Protein AF-A0AAE2VCX4-F1 (afdb_monomer_lite)

Foldseek 3Di:
DPQFEFEAEQVQFTPDTAQPEDDDAFDKHKYKYQPPDDDDDQFGAHSHGGDNPDPPDDFDWDWPDWAQDPVRIIMTMIGGHD

Sequence (82 aa):
MPNDLITLSADGKLLSGQTLGDLEAGDTFSVILDGKQLVGGAEAATILGHGRTFLKHSLQLNLCQFEPQADGTCRLSYQVTS

Radius of gyration: 12.68 Å; chains: 1; bounding box: 33×31×26 Å

pLDDT: mean 80.31, std 14.19, range [40.19, 96.31]

Organism: NCBI:txid2800421

Structure (mmCIF, N/CA/C/O backbone):
data_AF-A0AAE2VCX4-F1
#
_entry.id   AF-A0AAE2VCX4-F1
#
loop_
_atom_site.group_PDB
_atom_site.id
_atom_site.type_symbol
_atom_site.label_atom_id
_atom_site.label_alt_id
_atom_site.label_comp_id
_atom_site.label_asym_id
_atom_site.label_entity_id
_atom_site.label_seq_id
_atom_site.pdbx_PDB_ins_code
_atom_site.Cartn_x
_atom_site.Cartn_y
_atom_site.Cartn_z
_atom_site.occupancy
_atom_site.B_iso_or_equiv
_atom_site.auth_seq_id
_atom_site.auth_comp_id
_atom_site.auth_asym_id
_atom_site.auth_atom_id
_atom_site.pdbx_PDB_model_num
ATOM 1 N N . MET A 1 1 ? -0.174 18.148 -2.805 1.00 40.19 1 MET A N 1
ATOM 2 C CA . MET A 1 1 ? -0.942 17.566 -3.924 1.00 40.19 1 MET A CA 1
ATOM 3 C C . MET A 1 1 ? -2.308 17.169 -3.384 1.00 40.19 1 MET A C 1
ATOM 5 O O . MET A 1 1 ? -2.350 16.794 -2.215 1.00 40.19 1 MET A O 1
ATOM 9 N N . PRO A 1 2 ? -3.418 17.334 -4.125 1.00 41.09 2 PRO A N 1
ATOM 10 C CA . PRO A 1 2 ? -4.706 16.817 -3.667 1.00 41.09 2 PRO A CA 1
ATOM 11 C C . PRO A 1 2 ? -4.542 15.316 -3.408 1.00 41.09 2 PRO A C 1
ATOM 13 O O . PRO A 1 2 ? -3.826 14.654 -4.146 1.00 41.09 2 PRO A O 1
ATOM 16 N N . ASN A 1 3 ? -5.103 14.833 -2.300 1.00 50.72 3 ASN A N 1
ATOM 17 C CA . ASN A 1 3 ? -4.942 13.468 -1.800 1.00 50.72 3 ASN A CA 1
ATOM 18 C C . ASN A 1 3 ? -5.345 12.437 -2.866 1.00 50.72 3 ASN A C 1
ATOM 20 O O . ASN A 1 3 ? -6.515 12.056 -2.933 1.00 50.72 3 ASN A O 1
ATOM 24 N N . ASP A 1 4 ? -4.395 11.989 -3.684 1.00 62.06 4 ASP A N 1
ATOM 25 C CA . ASP A 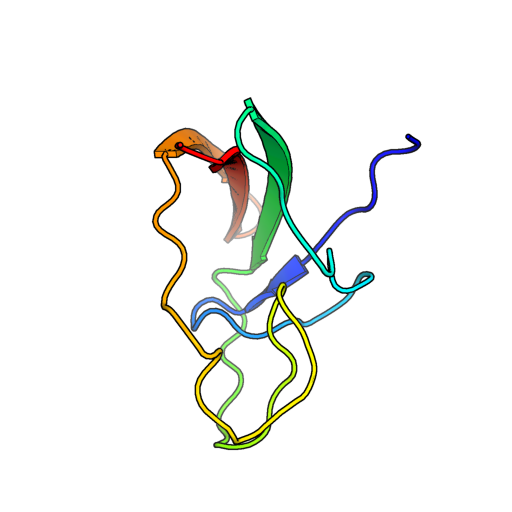1 4 ? -4.621 10.905 -4.630 1.00 62.06 4 ASP A CA 1
ATOM 26 C C . ASP A 1 4 ? -4.868 9.632 -3.822 1.00 62.06 4 ASP A C 1
ATOM 28 O O . ASP A 1 4 ? -3.975 9.050 -3.206 1.00 62.06 4 ASP A O 1
ATOM 32 N N . LEU A 1 5 ? -6.143 9.255 -3.737 1.00 78.06 5 LEU A N 1
ATOM 33 C CA . LEU A 1 5 ? -6.589 8.111 -2.961 1.00 78.06 5 LEU A CA 1
ATOM 34 C C . LEU A 1 5 ? -6.261 6.830 -3.730 1.00 78.06 5 LEU A C 1
ATOM 36 O O . LEU A 1 5 ? -7.001 6.411 -4.621 1.00 78.06 5 LEU A O 1
ATOM 40 N N . ILE A 1 6 ? -5.146 6.203 -3.375 1.00 89.62 6 ILE A N 1
ATOM 41 C CA . ILE A 1 6 ? -4.739 4.905 -3.913 1.00 89.62 6 ILE A CA 1
ATOM 42 C C . ILE A 1 6 ? -5.461 3.811 -3.137 1.00 89.62 6 ILE A C 1
ATOM 44 O O . ILE A 1 6 ? -5.386 3.769 -1.909 1.00 89.62 6 ILE A O 1
ATOM 48 N N . THR A 1 7 ? -6.150 2.918 -3.847 1.00 91.81 7 THR A N 1
ATOM 49 C CA . THR A 1 7 ? -6.832 1.771 -3.236 1.00 91.81 7 THR A CA 1
ATOM 50 C C . THR A 1 7 ? -6.217 0.469 -3.719 1.00 91.81 7 THR A C 1
ATOM 52 O O . THR A 1 7 ? -6.077 0.250 -4.924 1.00 91.81 7 THR A O 1
ATOM 55 N N . LEU A 1 8 ? -5.868 -0.398 -2.773 1.00 90.56 8 LEU A N 1
ATOM 56 C CA . LEU A 1 8 ? -5.273 -1.706 -3.007 1.00 90.56 8 LEU A CA 1
ATOM 57 C C . LEU A 1 8 ? -6.202 -2.820 -2.534 1.00 90.56 8 LEU A C 1
ATOM 59 O O . LEU A 1 8 ? -6.894 -2.663 -1.534 1.00 90.56 8 LEU A O 1
ATOM 63 N N . SER A 1 9 ? -6.184 -3.958 -3.217 1.00 90.81 9 SER A N 1
ATOM 64 C CA . SER A 1 9 ? -6.768 -5.201 -2.717 1.00 90.81 9 SER A CA 1
ATOM 65 C C . SER A 1 9 ? -5.947 -5.748 -1.549 1.00 90.81 9 SER A C 1
ATOM 67 O O . SER A 1 9 ? -4.767 -5.424 -1.404 1.00 90.81 9 SER A O 1
ATOM 69 N N . ALA A 1 10 ? -6.540 -6.632 -0.748 1.00 88.12 10 ALA A N 1
ATOM 70 C CA . ALA A 1 10 ? -5.894 -7.280 0.392 1.00 88.12 10 ALA A CA 1
ATOM 71 C C . ALA A 1 10 ? -4.596 -8.032 0.027 1.00 88.12 10 ALA A C 1
ATOM 73 O O . ALA A 1 10 ? -3.726 -8.201 0.877 1.00 88.12 10 ALA A O 1
ATOM 74 N N . ASP A 1 11 ? -4.440 -8.453 -1.232 1.00 86.00 11 ASP A N 1
ATOM 75 C CA . ASP A 1 11 ? -3.228 -9.080 -1.774 1.00 86.00 11 ASP A CA 1
ATOM 76 C C . ASP A 1 11 ? -2.281 -8.105 -2.507 1.00 86.00 11 ASP A C 1
ATOM 78 O O . ASP A 1 11 ? -1.354 -8.534 -3.193 1.00 86.00 11 ASP A O 1
ATOM 82 N N . GLY A 1 12 ? -2.486 -6.794 -2.345 1.00 83.69 12 GLY A N 1
ATOM 83 C CA . GLY A 1 12 ? -1.542 -5.742 -2.735 1.00 83.69 12 GLY A CA 1
ATOM 84 C C . GLY A 1 12 ? -1.656 -5.235 -4.176 1.00 83.69 12 GLY A C 1
ATOM 85 O O . GLY A 1 12 ? -0.729 -4.585 -4.661 1.00 83.69 12 GLY A O 1
ATOM 86 N N . LYS A 1 13 ? -2.760 -5.514 -4.878 1.00 85.69 13 LYS A N 1
ATOM 87 C CA . LYS A 1 13 ? -2.973 -5.084 -6.272 1.00 85.69 13 LYS A CA 1
ATOM 88 C C . LYS A 1 13 ? -3.765 -3.788 -6.339 1.00 85.69 13 LYS A C 1
ATOM 90 O O . LYS A 1 13 ? -4.669 -3.572 -5.542 1.00 85.69 13 LYS A O 1
ATOM 95 N N . LEU A 1 14 ? -3.453 -2.932 -7.307 1.00 87.75 14 LEU A N 1
ATOM 96 C CA . LEU A 1 14 ? -4.129 -1.649 -7.487 1.00 87.75 14 LEU A CA 1
ATOM 97 C C . LEU A 1 14 ? -5.569 -1.859 -7.981 1.00 87.75 14 LEU A C 1
ATOM 99 O O . LEU A 1 14 ? -5.784 -2.427 -9.051 1.00 87.75 14 LEU A O 1
ATOM 103 N N . LEU A 1 15 ? -6.542 -1.383 -7.202 1.00 86.75 15 LEU A N 1
ATOM 104 C CA . LEU A 1 15 ? -7.968 -1.386 -7.547 1.00 86.75 15 LEU A CA 1
ATOM 105 C C . LEU A 1 15 ? -8.388 -0.070 -8.206 1.00 86.75 15 LEU A C 1
ATOM 107 O O . LEU A 1 15 ? -9.154 -0.071 -9.168 1.00 86.75 15 LEU A O 1
ATOM 111 N N . SER A 1 16 ? -7.885 1.054 -7.694 1.00 86.69 16 SER A N 1
ATOM 112 C CA . SER A 1 16 ? -8.155 2.391 -8.227 1.00 86.69 16 SER A CA 1
ATOM 113 C C . SER A 1 16 ? -7.094 3.397 -7.786 1.00 86.69 16 SER A C 1
ATOM 115 O O . SER A 1 16 ? -6.443 3.214 -6.756 1.00 86.69 16 SER A O 1
ATOM 117 N N . GLY A 1 17 ? -6.981 4.494 -8.532 1.00 82.81 17 GLY A N 1
ATOM 118 C CA . GLY A 1 17 ? -5.992 5.548 -8.303 1.00 82.81 17 GLY A CA 1
ATOM 119 C C . GLY A 1 17 ? -4.904 5.550 -9.373 1.00 82.81 17 GLY A C 1
ATOM 120 O O . GLY A 1 17 ? -4.896 4.708 -10.272 1.00 82.81 17 GLY A O 1
ATOM 121 N N . GLN A 1 18 ? -4.008 6.530 -9.293 1.00 80.69 18 GLN A N 1
ATOM 122 C CA . GLN A 1 18 ? -2.841 6.601 -10.168 1.00 80.69 18 GLN A CA 1
ATOM 123 C C . GLN A 1 18 ? -1.667 5.850 -9.538 1.00 80.69 18 GLN A C 1
ATOM 125 O O . GLN A 1 18 ? -1.543 5.773 -8.316 1.00 80.69 18 GLN A O 1
ATOM 130 N N . THR A 1 19 ? -0.804 5.284 -10.379 1.00 80.19 19 THR A N 1
ATOM 131 C CA . THR A 1 19 ? 0.498 4.783 -9.933 1.00 80.19 19 THR A CA 1
ATOM 132 C C . THR A 1 19 ? 1.3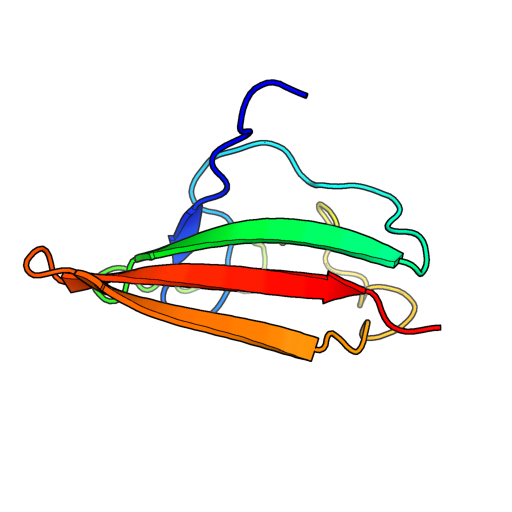51 5.958 -9.477 1.00 80.19 19 THR A C 1
ATOM 134 O O . THR A 1 19 ? 1.348 6.995 -10.138 1.00 80.19 19 THR A O 1
ATOM 137 N N . LEU A 1 20 ? 2.113 5.783 -8.402 1.00 79.62 20 LEU A N 1
ATOM 138 C CA . LEU A 1 20 ? 2.962 6.841 -7.850 1.00 79.62 20 LEU A CA 1
ATOM 139 C C . LEU A 1 20 ? 4.155 7.171 -8.758 1.00 79.62 20 LEU A C 1
ATOM 141 O O . LEU A 1 20 ? 4.660 8.285 -8.718 1.00 79.62 20 LEU A O 1
ATOM 145 N N . GLY A 1 21 ? 4.568 6.227 -9.609 1.00 76.25 21 GLY A N 1
ATOM 146 C CA . GLY A 1 21 ? 5.763 6.379 -10.434 1.00 76.25 21 GLY A CA 1
ATOM 147 C C . GLY A 1 21 ? 7.033 6.260 -9.593 1.00 76.25 21 GLY A C 1
ATOM 148 O O . GLY A 1 21 ? 7.114 5.394 -8.718 1.00 76.25 21 GLY A O 1
ATOM 149 N N . ASP A 1 22 ? 8.015 7.110 -9.884 1.00 77.81 22 ASP A N 1
ATOM 150 C CA . ASP A 1 22 ? 9.275 7.156 -9.148 1.00 77.81 22 ASP A CA 1
ATOM 151 C C . ASP A 1 22 ? 9.055 7.822 -7.782 1.00 77.81 22 ASP A C 1
ATOM 153 O O . ASP A 1 22 ? 8.585 8.954 -7.697 1.00 77.81 22 ASP A O 1
ATOM 157 N N . LEU A 1 23 ? 9.377 7.087 -6.718 1.00 78.94 23 LEU A N 1
ATOM 158 C CA . LEU A 1 23 ? 9.319 7.548 -5.334 1.00 78.94 23 LEU A CA 1
ATOM 159 C C . LEU A 1 23 ? 10.725 7.898 -4.847 1.00 78.94 23 LEU A C 1
ATOM 161 O O . LEU A 1 23 ? 11.648 7.092 -4.999 1.00 78.94 23 LEU A O 1
ATOM 165 N N . GLU A 1 24 ? 10.876 9.060 -4.220 1.00 83.19 24 GLU A N 1
ATOM 166 C CA . GLU A 1 24 ? 12.145 9.541 -3.679 1.00 83.19 24 GLU A CA 1
ATOM 167 C C . GLU A 1 24 ? 12.194 9.419 -2.152 1.00 83.19 24 GLU A C 1
ATOM 169 O O . GLU A 1 24 ? 11.178 9.398 -1.454 1.00 83.19 24 GLU A O 1
ATOM 174 N N . ALA A 1 25 ? 13.406 9.327 -1.602 1.00 83.62 25 ALA A N 1
ATOM 175 C CA . ALA A 1 25 ? 13.600 9.256 -0.159 1.00 83.62 25 ALA A CA 1
ATOM 176 C C . ALA A 1 25 ? 13.012 10.493 0.539 1.00 83.62 25 ALA A C 1
ATOM 178 O O . ALA A 1 25 ? 13.327 11.630 0.190 1.00 83.62 25 ALA A O 1
ATOM 179 N N . GLY A 1 26 ? 12.196 10.266 1.570 1.00 84.06 26 GLY A N 1
ATOM 180 C CA . GLY A 1 26 ? 11.474 11.322 2.281 1.00 84.06 26 GLY A CA 1
ATOM 181 C C . GLY A 1 26 ? 10.036 11.536 1.807 1.00 84.06 26 GLY A C 1
ATOM 182 O O . GLY A 1 26 ? 9.267 12.152 2.550 1.00 84.06 26 GLY A O 1
ATOM 183 N N . ASP A 1 27 ? 9.641 10.978 0.657 1.00 86.75 27 ASP A N 1
ATOM 184 C CA . ASP A 1 27 ? 8.252 11.018 0.205 1.00 86.75 27 ASP A CA 1
ATOM 185 C C . ASP A 1 27 ? 7.323 10.305 1.187 1.00 86.75 27 ASP A C 1
ATOM 187 O O . ASP A 1 27 ? 7.677 9.307 1.825 1.00 86.75 27 ASP A O 1
ATOM 191 N N . THR A 1 28 ? 6.096 10.817 1.285 1.00 87.88 28 THR A N 1
ATOM 192 C CA . THR A 1 28 ? 5.025 10.205 2.072 1.00 87.88 28 THR A CA 1
ATOM 193 C C . THR A 1 28 ? 3.771 10.063 1.234 1.00 87.88 28 THR A C 1
ATOM 195 O O . THR A 1 28 ? 3.424 10.949 0.452 1.00 87.88 28 THR A O 1
ATOM 198 N N . PHE A 1 29 ? 3.079 8.942 1.400 1.00 87.69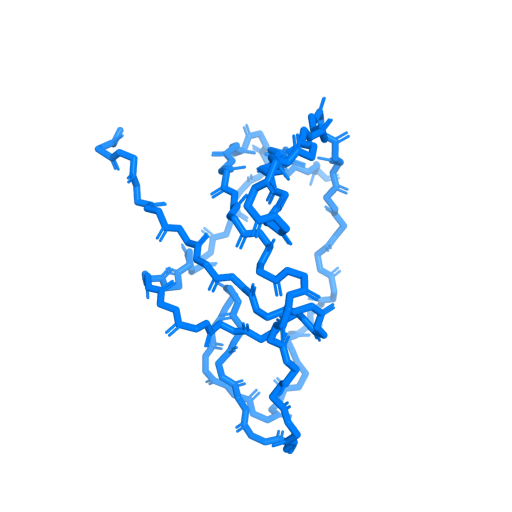 29 PHE A N 1
ATOM 199 C CA . PHE A 1 29 ? 1.822 8.692 0.708 1.00 87.69 29 PHE A CA 1
ATOM 200 C C . PHE A 1 29 ? 0.888 7.835 1.559 1.00 87.69 29 PHE A C 1
ATOM 202 O O . PHE A 1 29 ? 1.324 7.080 2.432 1.00 87.69 29 PHE A O 1
ATOM 209 N N . SER A 1 30 ? -0.411 7.951 1.291 1.00 90.12 30 SER A N 1
ATOM 210 C CA . SER A 1 30 ? -1.446 7.167 1.960 1.00 90.12 30 SER A CA 1
ATOM 211 C C . SER A 1 30 ? -2.128 6.225 0.981 1.00 90.12 30 SER A C 1
ATOM 213 O O . SER A 1 30 ? -2.372 6.578 -0.171 1.00 90.12 30 SER A O 1
ATOM 215 N N . VAL A 1 31 ? -2.483 5.037 1.460 1.00 90.94 31 VAL A N 1
ATOM 216 C CA . VAL A 1 31 ? -3.258 4.054 0.701 1.00 90.94 31 VAL A CA 1
ATOM 217 C C . VAL A 1 31 ? -4.433 3.551 1.532 1.00 90.94 31 VAL A C 1
ATOM 219 O O . VAL A 1 31 ? -4.378 3.504 2.764 1.00 90.94 31 VAL A O 1
ATOM 222 N N . ILE A 1 32 ? -5.497 3.155 0.846 1.00 94.12 32 ILE A N 1
ATOM 223 C CA . ILE A 1 32 ? -6.586 2.366 1.412 1.00 94.12 32 ILE A CA 1
ATOM 224 C C . ILE A 1 32 ? -6.380 0.918 0.985 1.00 94.12 32 ILE A C 1
ATOM 226 O O . ILE A 1 32 ? -6.376 0.613 -0.204 1.00 94.12 32 ILE A O 1
ATOM 230 N N . LEU A 1 33 ? -6.220 0.020 1.947 1.00 93.25 33 LEU A N 1
ATOM 231 C CA . LEU A 1 33 ? -6.241 -1.417 1.718 1.00 93.25 33 LEU A CA 1
ATOM 232 C C . LEU A 1 33 ? -7.674 -1.921 1.902 1.00 93.25 33 LEU A C 1
ATOM 234 O O . LEU A 1 33 ? -8.194 -1.920 3.019 1.00 93.25 33 LEU A O 1
ATOM 238 N N . ASP A 1 34 ? -8.319 -2.352 0.823 1.00 94.00 34 ASP A N 1
ATOM 239 C CA . ASP A 1 34 ? -9.619 -3.013 0.884 1.00 94.00 34 ASP A CA 1
ATOM 240 C C . ASP A 1 34 ? -9.436 -4.480 1.286 1.00 94.00 34 ASP A C 1
ATOM 242 O O . ASP A 1 34 ? -9.215 -5.366 0.455 1.00 94.00 34 ASP A O 1
ATOM 246 N N . GLY A 1 35 ? -9.546 -4.729 2.594 1.00 90.25 35 GLY A N 1
ATOM 247 C CA . GLY A 1 35 ? -9.407 -6.050 3.206 1.00 90.25 35 GLY A CA 1
ATOM 248 C C . GLY A 1 35 ? -10.460 -7.069 2.762 1.00 90.25 35 GLY A C 1
ATOM 249 O O . GLY A 1 35 ? -10.320 -8.254 3.060 1.00 90.25 35 GLY A O 1
ATOM 250 N N . LYS A 1 36 ? -11.511 -6.637 2.056 1.00 92.56 36 LYS A N 1
ATOM 251 C CA . LYS A 1 36 ? -12.592 -7.507 1.570 1.00 92.56 36 LYS A CA 1
ATOM 252 C C . LYS A 1 36 ? -12.379 -7.961 0.128 1.00 92.56 36 LYS A C 1
ATOM 254 O O . LYS A 1 36 ? -13.083 -8.862 -0.322 1.00 92.56 36 LYS A O 1
ATOM 259 N N . GLN A 1 37 ? -11.443 -7.348 -0.594 1.00 88.94 37 GLN A N 1
ATOM 260 C CA . GLN A 1 37 ? -11.186 -7.642 -1.998 1.00 88.94 37 GLN A CA 1
ATOM 261 C C . GLN A 1 37 ? -9.872 -8.398 -2.158 1.00 88.94 37 GLN A C 1
ATOM 263 O O . GLN A 1 37 ? -8.821 -7.947 -1.713 1.00 88.94 37 GLN A O 1
ATOM 268 N N . LE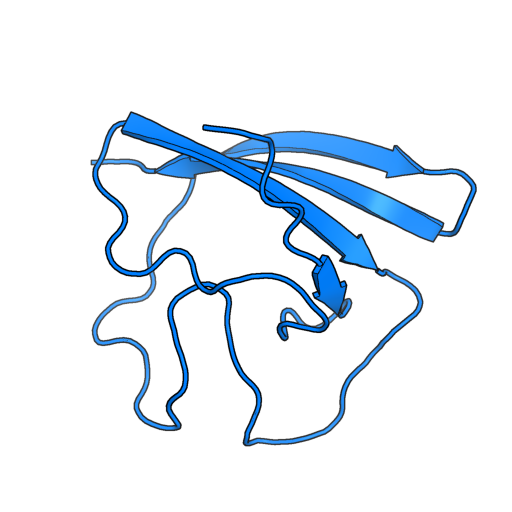U A 1 38 ? -9.925 -9.526 -2.859 1.00 85.19 38 LEU A N 1
ATOM 269 C CA . LEU A 1 38 ? -8.759 -10.273 -3.321 1.00 85.19 38 LEU A CA 1
ATOM 270 C C . LEU A 1 38 ? -8.847 -10.377 -4.837 1.00 85.19 38 LEU A C 1
ATOM 272 O O . LEU A 1 38 ? -9.871 -10.814 -5.366 1.00 85.19 38 LEU A O 1
ATOM 276 N N . VAL A 1 39 ? -7.784 -10.004 -5.544 1.00 80.62 39 VAL A N 1
ATOM 277 C CA . VAL A 1 39 ? -7.776 -10.067 -7.010 1.00 80.62 39 VAL A CA 1
ATOM 278 C C . VAL A 1 39 ? -6.880 -11.219 -7.446 1.00 80.62 39 VAL A C 1
ATOM 280 O O . VAL A 1 39 ? -5.663 -11.098 -7.492 1.00 80.62 39 VAL A O 1
ATOM 283 N N . GLY A 1 40 ? -7.459 -12.370 -7.786 1.00 63.72 40 GLY A N 1
ATOM 284 C CA . GLY A 1 40 ? -6.693 -13.481 -8.361 1.00 63.72 40 GLY A CA 1
ATOM 285 C C . GLY A 1 40 ? -6.102 -13.110 -9.729 1.00 63.72 40 GLY A C 1
ATOM 286 O O . GLY A 1 40 ? -6.807 -12.573 -10.576 1.00 63.72 40 GLY A O 1
ATOM 287 N N . GLY A 1 41 ?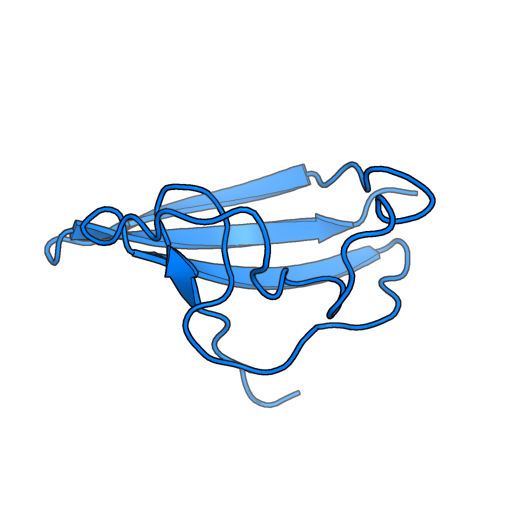 -4.817 -13.398 -9.965 1.00 67.19 41 GLY A N 1
ATOM 288 C CA . GLY A 1 41 ? -4.178 -13.178 -11.271 1.00 67.19 41 GLY A CA 1
ATOM 289 C C . GLY A 1 41 ? -2.706 -12.775 -11.194 1.00 67.19 41 GLY A C 1
ATOM 290 O O . GLY A 1 41 ? -2.262 -12.183 -10.212 1.00 67.19 41 GLY A O 1
ATOM 291 N N . ALA A 1 42 ? -1.952 -13.115 -12.244 1.00 62.28 42 ALA A N 1
ATOM 292 C CA . ALA A 1 42 ? -0.529 -12.788 -12.383 1.00 62.28 42 ALA A CA 1
ATOM 293 C C . ALA A 1 42 ? -0.278 -11.427 -13.062 1.00 62.28 42 ALA A C 1
ATOM 295 O O . ALA A 1 42 ? 0.831 -10.908 -12.989 1.00 62.28 42 ALA A O 1
ATOM 296 N N . GLU A 1 43 ? -1.283 -10.858 -13.734 1.00 69.56 43 GLU A N 1
ATOM 297 C CA . GLU A 1 43 ? -1.210 -9.521 -14.328 1.00 69.56 43 GLU A CA 1
ATOM 298 C C . GLU A 1 43 ? -2.154 -8.585 -13.589 1.00 69.56 43 GLU A C 1
ATOM 300 O O . GLU A 1 43 ? -3.368 -8.633 -13.767 1.00 69.56 43 GLU A O 1
ATOM 305 N N . ALA A 1 44 ? -1.582 -7.743 -12.738 1.00 70.19 44 ALA A N 1
ATOM 306 C CA . ALA A 1 44 ? -2.292 -6.654 -12.099 1.00 70.19 44 ALA A CA 1
ATOM 307 C C . ALA A 1 44 ? -1.344 -5.471 -11.927 1.00 70.19 44 ALA A C 1
ATOM 309 O O . ALA A 1 44 ? -0.138 -5.644 -11.741 1.00 70.19 44 ALA A O 1
ATOM 310 N N . ALA A 1 45 ? -1.899 -4.267 -12.009 1.00 76.94 45 ALA A N 1
ATOM 311 C CA . ALA A 1 45 ? -1.163 -3.055 -11.704 1.00 76.94 45 ALA A CA 1
ATOM 312 C C . ALA A 1 45 ? -0.754 -3.048 -10.224 1.00 76.94 45 ALA A C 1
ATOM 314 O O . ALA A 1 45 ? -1.506 -3.500 -9.356 1.00 76.94 45 ALA A O 1
ATOM 315 N N . THR A 1 46 ? 0.429 -2.519 -9.939 1.00 78.12 46 THR A N 1
ATOM 316 C CA . THR A 1 46 ? 0.892 -2.237 -8.574 1.00 78.12 46 THR A CA 1
ATOM 317 C C . THR A 1 46 ? 0.941 -0.728 -8.370 1.00 78.12 46 THR A C 1
ATOM 319 O O . THR A 1 46 ? 0.843 0.027 -9.336 1.00 78.12 46 THR A O 1
ATOM 322 N N . ILE A 1 47 ? 1.159 -0.268 -7.136 1.00 80.56 47 ILE A N 1
ATOM 323 C CA . ILE A 1 47 ? 1.330 1.172 -6.869 1.00 80.56 47 ILE A CA 1
ATOM 324 C C . ILE A 1 47 ? 2.516 1.783 -7.632 1.00 80.56 47 ILE A C 1
ATOM 326 O O . ILE A 1 47 ? 2.509 2.978 -7.907 1.00 80.56 47 ILE A O 1
ATOM 330 N N . LEU A 1 48 ? 3.515 0.966 -7.983 1.00 76.12 48 LEU A N 1
ATOM 331 C CA . LEU A 1 48 ? 4.762 1.398 -8.617 1.00 76.12 48 LEU A CA 1
ATOM 332 C C . LEU A 1 48 ? 4.735 1.259 -10.148 1.00 76.12 48 LEU A C 1
ATOM 334 O O . LEU A 1 48 ? 5.699 1.631 -10.808 1.00 76.12 48 LEU A O 1
ATOM 338 N N . GLY A 1 49 ? 3.658 0.724 -10.737 1.00 73.00 49 GLY A N 1
ATOM 339 C CA . GLY A 1 49 ? 3.533 0.638 -12.192 1.00 73.00 49 GLY A CA 1
ATOM 340 C C . GLY A 1 49 ? 2.780 -0.581 -12.721 1.00 73.00 49 GLY A C 1
ATOM 341 O O . GLY A 1 49 ? 2.274 -1.430 -11.978 1.00 73.00 49 GLY A O 1
ATOM 342 N N . HIS A 1 50 ? 2.752 -0.663 -14.052 1.00 66.69 50 HIS A N 1
ATOM 343 C CA . HIS A 1 50 ? 2.143 -1.735 -14.835 1.00 66.69 50 HIS A CA 1
ATOM 344 C C . HIS A 1 50 ? 3.244 -2.607 -15.460 1.00 66.69 50 HIS A C 1
ATOM 346 O O . HIS A 1 50 ? 3.913 -2.176 -16.396 1.00 66.69 50 HIS A O 1
ATOM 352 N N . GLY A 1 51 ? 3.461 -3.832 -14.970 1.00 58.28 51 GLY A N 1
ATOM 353 C CA . GLY A 1 51 ? 4.437 -4.730 -15.594 1.00 58.28 51 GLY A CA 1
ATOM 354 C C . GLY A 1 51 ? 4.597 -6.085 -14.907 1.00 58.28 51 GLY A C 1
ATOM 355 O O . GLY A 1 51 ? 4.600 -6.177 -13.686 1.00 58.28 51 GLY A O 1
ATOM 356 N N . ARG A 1 52 ? 4.761 -7.143 -15.716 1.00 51.03 52 ARG A N 1
ATOM 357 C CA . ARG A 1 52 ? 5.154 -8.504 -15.287 1.00 51.03 52 ARG A CA 1
ATOM 358 C C . ARG A 1 52 ? 6.633 -8.619 -14.915 1.00 51.03 52 ARG A C 1
ATOM 360 O O . ARG A 1 52 ? 7.041 -9.576 -14.263 1.00 51.03 52 ARG A O 1
ATOM 367 N N . THR A 1 53 ? 7.455 -7.685 -15.385 1.00 49.12 53 THR A N 1
ATOM 368 C CA . THR A 1 53 ? 8.839 -7.551 -14.945 1.00 49.12 53 THR A CA 1
ATOM 369 C C . THR A 1 53 ? 8.802 -7.084 -13.507 1.00 49.12 53 THR A C 1
ATOM 371 O O . THR A 1 53 ? 8.327 -5.979 -13.254 1.00 49.12 53 THR A O 1
ATOM 374 N N . PHE A 1 54 ? 9.280 -7.931 -12.591 1.00 51.09 54 PHE A N 1
ATOM 375 C CA . PHE A 1 54 ? 9.642 -7.534 -11.236 1.00 51.09 54 PHE A CA 1
ATOM 376 C C . PHE A 1 54 ? 10.164 -6.098 -11.269 1.00 51.09 54 PHE A C 1
ATOM 378 O O . PHE A 1 54 ? 11.095 -5.801 -12.027 1.00 51.09 54 PHE A O 1
ATOM 385 N N . LEU A 1 55 ? 9.514 -5.206 -10.516 1.00 54.12 55 LEU A N 1
ATOM 386 C CA . LEU A 1 55 ? 10.031 -3.865 -10.269 1.00 54.12 55 LEU A CA 1
ATOM 387 C C . LEU A 1 55 ? 11.514 -4.039 -9.945 1.00 54.12 55 LEU A C 1
ATOM 389 O O . LEU A 1 55 ? 11.848 -4.912 -9.141 1.00 54.12 55 LEU A O 1
ATOM 393 N N . LYS A 1 56 ? 12.393 -3.310 -10.650 1.00 51.22 56 LYS A N 1
ATOM 394 C CA . LYS A 1 56 ? 13.845 -3.581 -10.677 1.00 51.22 56 LYS A CA 1
ATOM 395 C C . LYS A 1 56 ? 14.435 -3.797 -9.281 1.00 51.22 56 LYS A C 1
ATOM 397 O O . LYS A 1 56 ? 15.400 -4.542 -9.150 1.00 51.22 56 LYS A O 1
ATOM 402 N N . HIS A 1 57 ? 13.814 -3.200 -8.264 1.00 56.12 57 HIS A N 1
ATOM 403 C CA . HIS A 1 57 ? 14.074 -3.431 -6.856 1.00 56.12 57 HIS A CA 1
ATOM 404 C C . HIS A 1 57 ? 12.748 -3.426 -6.074 1.00 56.12 57 HIS A C 1
ATOM 406 O O . HIS A 1 57 ? 11.849 -2.641 -6.379 1.00 56.12 57 HIS A O 1
ATOM 412 N N . SER A 1 58 ? 12.621 -4.286 -5.058 1.00 66.00 58 SER A N 1
ATOM 413 C CA . SER A 1 58 ? 11.593 -4.109 -4.026 1.00 66.00 58 SER A CA 1
ATOM 414 C C . SER A 1 58 ? 11.932 -2.847 -3.235 1.00 66.00 58 SER A C 1
ATOM 416 O O . SER A 1 58 ? 13.008 -2.780 -2.643 1.00 66.00 58 SER A O 1
ATOM 418 N N . LEU A 1 59 ? 11.042 -1.854 -3.224 1.00 72.69 59 LEU A N 1
ATOM 419 C CA . LEU A 1 59 ? 11.209 -0.667 -2.389 1.00 72.69 59 LEU A CA 1
ATOM 420 C C . LEU A 1 59 ? 10.873 -1.028 -0.939 1.00 72.69 59 LEU A C 1
ATOM 422 O O . LEU A 1 59 ? 9.800 -1.569 -0.664 1.00 72.69 59 LEU A O 1
ATOM 426 N N . GLN A 1 60 ? 11.791 -0.748 -0.017 1.00 77.94 60 GLN A N 1
ATOM 427 C CA . GLN A 1 60 ? 11.495 -0.819 1.409 1.00 77.94 60 GLN A CA 1
ATOM 428 C C . GLN A 1 60 ? 10.894 0.511 1.852 1.00 77.94 60 GLN A C 1
ATOM 430 O O . GLN A 1 60 ? 11.393 1.579 1.509 1.00 77.94 60 GLN A O 1
ATOM 435 N N . LEU A 1 61 ? 9.786 0.427 2.580 1.00 84.81 61 LEU A N 1
ATOM 436 C CA . LEU A 1 61 ? 9.028 1.571 3.063 1.00 84.81 61 LEU A CA 1
ATOM 437 C C . LEU A 1 61 ? 8.787 1.404 4.556 1.00 84.81 61 LEU A C 1
ATOM 439 O O . LEU A 1 61 ? 8.496 0.299 5.021 1.00 84.81 61 LEU A O 1
ATOM 443 N N . ASN A 1 62 ? 8.821 2.511 5.289 1.00 91.19 62 ASN A N 1
ATOM 444 C CA . ASN A 1 62 ? 8.369 2.529 6.670 1.00 91.19 62 ASN A CA 1
ATOM 445 C C . ASN A 1 62 ? 6.858 2.740 6.700 1.00 91.19 62 ASN A C 1
ATOM 447 O O . ASN A 1 62 ? 6.352 3.729 6.175 1.00 91.19 62 ASN A O 1
ATOM 451 N N . LEU A 1 63 ? 6.133 1.821 7.336 1.00 91.75 63 LEU A N 1
ATOM 452 C CA . LEU A 1 63 ? 4.730 2.035 7.675 1.00 91.75 63 LEU A CA 1
ATOM 453 C C . LEU A 1 63 ? 4.660 2.976 8.881 1.00 91.75 63 LEU A C 1
ATOM 455 O O . LEU A 1 63 ? 5.047 2.605 9.988 1.00 91.75 63 LEU A O 1
ATOM 459 N N . CYS A 1 64 ? 4.165 4.188 8.667 1.00 93.19 64 CYS A N 1
ATOM 460 C CA . CYS A 1 64 ? 4.073 5.219 9.698 1.00 93.19 64 CYS A CA 1
ATOM 461 C C . CYS A 1 64 ? 2.730 5.192 10.434 1.00 93.19 64 CYS A C 1
ATOM 463 O O . CYS A 1 64 ? 2.654 5.611 11.586 1.00 93.19 64 CYS A O 1
ATOM 465 N N . GLN A 1 65 ? 1.668 4.725 9.774 1.00 94.56 65 GLN A N 1
ATOM 466 C CA . GLN A 1 65 ? 0.312 4.741 10.321 1.00 94.56 65 GLN A CA 1
ATOM 467 C C . GLN A 1 65 ? -0.500 3.558 9.804 1.00 94.56 65 GLN A C 1
ATOM 469 O O . GLN A 1 65 ? -0.437 3.238 8.618 1.00 94.56 65 GLN A O 1
ATOM 474 N N . PHE A 1 66 ? -1.283 2.950 10.694 1.00 94.88 66 PHE A N 1
ATOM 475 C CA . PHE A 1 66 ? -2.183 1.837 10.407 1.00 94.88 66 PHE A CA 1
ATOM 476 C C . PHE A 1 66 ? -3.511 2.060 11.133 1.00 94.88 66 PHE A C 1
ATOM 478 O O . PHE A 1 66 ? -3.552 2.071 12.363 1.00 94.88 66 PHE A O 1
ATOM 485 N N . GLU A 1 67 ? -4.594 2.233 10.379 1.00 96.31 67 GLU A N 1
ATOM 486 C CA . GLU A 1 67 ? -5.919 2.553 10.916 1.00 96.31 67 GLU A CA 1
ATOM 487 C C . GLU A 1 67 ? -7.004 1.675 10.281 1.00 96.31 67 GLU A C 1
ATOM 489 O O . GLU A 1 67 ? -7.460 1.951 9.165 1.00 96.31 67 GLU A O 1
ATOM 494 N N . PRO A 1 68 ? -7.446 0.609 10.967 1.00 95.44 68 PRO A N 1
ATOM 495 C CA . PRO A 1 68 ? -8.612 -0.164 10.560 1.00 95.44 68 PRO A CA 1
ATOM 496 C C . PRO A 1 68 ? -9.875 0.696 10.539 1.00 95.44 68 PRO A C 1
ATOM 498 O O . PRO A 1 68 ? -10.107 1.505 11.437 1.00 95.44 68 PRO A O 1
ATOM 501 N N . GLN A 1 69 ? -10.719 0.477 9.540 1.00 94.94 69 GLN A N 1
ATOM 502 C CA . GLN A 1 69 ? -12.014 1.129 9.395 1.00 94.94 69 GLN A CA 1
ATOM 503 C C . GLN A 1 69 ? -13.131 0.115 9.680 1.00 94.94 69 GLN A C 1
ATOM 505 O O . GLN A 1 69 ? -12.995 -1.084 9.428 1.00 94.94 69 GLN A O 1
ATOM 510 N N . ALA A 1 70 ? -14.273 0.595 10.179 1.00 94.81 70 ALA A N 1
ATOM 511 C CA . ALA A 1 70 ? -15.430 -0.260 10.468 1.00 94.81 70 ALA A CA 1
ATOM 512 C C . ALA A 1 70 ? -16.034 -0.906 9.206 1.00 94.81 70 ALA A C 1
ATOM 514 O O . ALA A 1 70 ? -16.728 -1.915 9.296 1.00 94.81 70 ALA A O 1
ATOM 515 N N . ASP A 1 71 ? -15.761 -0.337 8.030 1.00 93.56 71 ASP A N 1
ATOM 516 C CA . ASP A 1 71 ? -16.219 -0.863 6.749 1.00 93.56 71 ASP A CA 1
ATOM 517 C C . ASP A 1 71 ? -15.375 -2.043 6.239 1.00 93.56 71 ASP A C 1
ATOM 519 O O . ASP A 1 71 ? -15.711 -2.602 5.200 1.00 93.56 71 ASP A O 1
ATOM 523 N N . GLY A 1 72 ? -14.317 -2.453 6.946 1.00 91.00 72 GLY A N 1
ATOM 524 C CA . GLY A 1 72 ? -13.429 -3.547 6.543 1.00 91.00 72 GLY A CA 1
ATOM 525 C C . GLY A 1 72 ? -12.265 -3.122 5.643 1.00 91.00 72 GLY A C 1
ATOM 526 O O . GLY A 1 72 ? -11.534 -3.985 5.156 1.00 91.00 72 GLY A O 1
ATOM 527 N N . THR A 1 73 ? -12.078 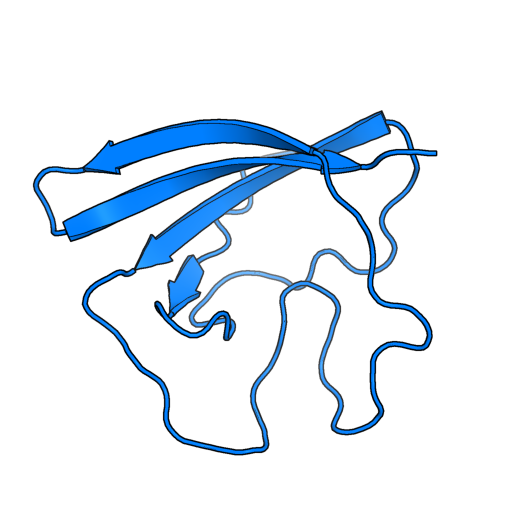-1.821 5.416 1.00 94.88 73 THR A N 1
ATOM 528 C CA . THR A 1 73 ? -10.853 -1.270 4.823 1.00 94.88 73 THR A CA 1
ATOM 529 C C . THR A 1 73 ? -9.832 -0.898 5.905 1.00 94.88 73 THR A C 1
ATOM 531 O O . THR A 1 73 ? -10.130 -0.877 7.102 1.00 94.88 73 THR A O 1
ATOM 534 N N . CYS A 1 74 ? -8.598 -0.609 5.502 1.00 95.31 74 CYS A N 1
ATOM 535 C CA . CYS A 1 74 ? -7.564 -0.072 6.378 1.00 95.31 74 CYS A CA 1
ATOM 536 C C . CYS A 1 74 ? -6.869 1.111 5.705 1.00 95.31 74 CYS A C 1
ATOM 538 O O . CYS A 1 74 ? -6.453 1.014 4.552 1.00 95.31 74 CYS A O 1
ATOM 540 N N . ARG A 1 75 ? -6.726 2.225 6.425 1.00 94.44 75 ARG A N 1
ATOM 541 C CA . ARG A 1 75 ? -5.925 3.368 5.987 1.00 94.44 75 ARG A CA 1
ATOM 542 C C . ARG A 1 75 ? -4.490 3.182 6.460 1.00 94.44 75 ARG A C 1
ATOM 544 O O . ARG A 1 75 ? -4.236 2.981 7.647 1.00 94.44 75 ARG A O 1
ATOM 551 N N . LEU A 1 76 ? -3.563 3.266 5.519 1.00 92.94 76 LEU A N 1
ATOM 552 C CA . LEU A 1 76 ? -2.134 3.092 5.736 1.00 92.94 76 LEU A CA 1
ATOM 553 C C . LEU A 1 76 ? -1.414 4.352 5.261 1.00 92.94 76 LEU A C 1
ATOM 555 O O . LEU A 1 76 ? -1.780 4.906 4.223 1.00 92.94 76 LEU A O 1
ATOM 559 N N . SER A 1 77 ? -0.378 4.777 5.979 1.00 91.88 77 SER A N 1
ATOM 560 C CA . SER A 1 77 ? 0.525 5.844 5.528 1.00 91.88 77 SER A CA 1
ATOM 561 C C . SER A 1 77 ? 1.958 5.341 5.556 1.00 91.88 77 SER A C 1
ATOM 563 O O . SER A 1 77 ? 2.396 4.781 6.563 1.00 91.88 77 SER A O 1
ATOM 565 N N . TYR A 1 78 ? 2.681 5.555 4.462 1.00 90.38 78 TYR A N 1
ATOM 566 C CA . TYR A 1 78 ? 4.058 5.115 4.283 1.00 90.38 78 TYR A CA 1
ATOM 567 C C . TYR A 1 78 ? 5.001 6.302 4.122 1.00 90.38 78 TYR A C 1
ATOM 569 O O . TYR A 1 78 ? 4.611 7.340 3.584 1.00 90.38 78 TYR A O 1
ATOM 577 N N . GLN A 1 79 ? 6.249 6.107 4.542 1.00 90.19 79 GLN A N 1
ATOM 578 C CA . GLN A 1 79 ? 7.373 6.984 4.241 1.00 90.19 79 GLN A CA 1
ATOM 579 C C . GLN A 1 79 ? 8.457 6.204 3.498 1.00 90.19 79 GLN A C 1
ATOM 581 O O . GLN A 1 79 ? 8.846 5.105 3.910 1.00 90.19 79 GLN A O 1
ATOM 586 N N . VAL A 1 80 ? 8.954 6.788 2.412 1.00 86.19 80 VAL A N 1
ATOM 587 C CA . VAL A 1 80 ? 10.054 6.234 1.623 1.00 86.19 80 VAL A CA 1
ATOM 588 C C . VAL A 1 80 ? 11.366 6.460 2.364 1.00 86.19 80 VAL A C 1
ATOM 590 O O . VAL A 1 80 ? 11.699 7.588 2.735 1.00 86.19 80 VAL A O 1
ATOM 593 N N . THR A 1 81 ? 12.105 5.380 2.599 1.00 81.25 81 THR A N 1
ATOM 594 C CA . THR A 1 81 ? 13.417 5.424 3.252 1.00 81.25 81 THR A CA 1
ATOM 595 C C . THR A 1 81 ? 14.536 5.564 2.224 1.00 81.25 81 THR A C 1
ATOM 597 O O . THR A 1 81 ? 14.404 5.064 1.109 1.00 81.25 81 THR A O 1
ATOM 600 N N . SER A 1 82 ? 15.623 6.238 2.613 1.00 70.19 82 SER A N 1
ATOM 601 C CA . SER A 1 82 ? 16.863 6.379 1.831 1.00 70.19 82 SER A CA 1
ATOM 602 C C . SER A 1 82 ? 17.581 5.059 1.592 1.00 70.19 82 SER A C 1
ATOM 604 O O . SER A 1 82 ? 17.654 4.290 2.580 1.00 70.19 82 SER A O 1
#

Secondary structure (DSSP, 8-state):
-----EEEETTS-EEES----S--TT-EEEEEEETT-----S---BTTBS-SS--SSPPPEEEEEEEE-TTSEEEEEEEE--